Protein AF-A0A7K2Q3A0-F1 (afdb_monomer_lite)

Foldseek 3Di:
DQKDKDKDKDPKDKDFFPPKAFAKKWKKKEKQWWAWPPRDTDFQQLKWKDKDKAFDPPFPWGKDAWHTHGQGRVITTGIMTHTDRIHGGMMIMMIMMMGMDDGPRDDGDIDMDMDIDMD

Structure (mmCIF, N/CA/C/O backbone):
data_AF-A0A7K2Q3A0-F1
#
_entry.id   AF-A0A7K2Q3A0-F1
#
loop_
_atom_site.group_PDB
_atom_site.id
_atom_site.type_symbol
_atom_site.label_atom_id
_atom_site.label_alt_id
_atom_site.label_comp_id
_atom_site.label_asym_id
_atom_site.label_entity_id
_atom_site.label_seq_id
_atom_site.pdbx_PDB_ins_code
_atom_site.Cartn_x
_atom_site.Cartn_y
_atom_site.Cartn_z
_atom_site.occupancy
_atom_site.B_iso_or_equiv
_atom_site.auth_seq_id
_atom_site.auth_comp_id
_atom_site.auth_asym_id
_atom_site.auth_atom_id
_atom_site.pdbx_PDB_model_num
ATOM 1 N N . ASP A 1 1 ? -0.086 -2.866 30.024 1.00 43.12 1 ASP A N 1
ATOM 2 C CA . ASP A 1 1 ? -0.134 -2.066 28.791 1.00 43.12 1 ASP A CA 1
ATOM 3 C C . ASP A 1 1 ? -1.285 -2.598 27.942 1.00 43.12 1 ASP A C 1
ATOM 5 O O . ASP A 1 1 ? -1.386 -3.812 27.829 1.00 43.12 1 ASP A O 1
ATOM 9 N N . LEU A 1 2 ? -2.227 -1.757 27.500 1.00 55.62 2 LEU A N 1
ATOM 10 C CA . LEU A 1 2 ? -3.511 -2.190 26.895 1.00 55.62 2 LEU A CA 1
ATOM 11 C C . LEU A 1 2 ? -3.566 -2.005 25.365 1.00 55.62 2 LEU A C 1
ATOM 13 O O . LEU A 1 2 ? -4.623 -2.184 24.764 1.00 55.62 2 LEU A O 1
ATOM 17 N N . GLY A 1 3 ? -2.449 -1.620 24.741 1.00 58.56 3 GLY A N 1
ATOM 18 C CA . GLY A 1 3 ? -2.303 -1.558 23.285 1.00 58.56 3 GLY A CA 1
ATOM 19 C C . GLY A 1 3 ? -1.857 -2.900 22.697 1.00 58.56 3 GLY A C 1
ATOM 20 O O . GLY A 1 3 ? -1.100 -3.637 23.326 1.00 58.56 3 GLY A O 1
ATOM 21 N N . GLY A 1 4 ? -2.321 -3.217 21.486 1.00 77.94 4 GLY A N 1
ATOM 22 C CA . GLY A 1 4 ? -1.977 -4.449 20.764 1.00 77.94 4 GLY A CA 1
ATOM 23 C C . GLY A 1 4 ? -1.572 -4.178 19.315 1.00 77.94 4 GLY A C 1
ATOM 24 O O . GLY A 1 4 ? -1.973 -3.168 18.738 1.00 77.94 4 GLY A O 1
ATOM 25 N N . ALA A 1 5 ? -0.787 -5.080 18.722 1.00 81.44 5 ALA A N 1
ATOM 26 C CA . ALA A 1 5 ? -0.392 -5.031 17.314 1.00 81.44 5 ALA A CA 1
ATOM 27 C C . ALA A 1 5 ? -0.894 -6.276 16.571 1.00 81.44 5 ALA A C 1
ATOM 29 O O . ALA A 1 5 ? -0.744 -7.395 17.061 1.00 81.44 5 ALA A O 1
ATOM 30 N N . ALA A 1 6 ? -1.463 -6.080 15.382 1.00 83.56 6 ALA A N 1
ATOM 31 C CA . ALA A 1 6 ? -1.921 -7.160 14.510 1.00 83.56 6 ALA A CA 1
ATOM 32 C C . ALA A 1 6 ? -1.109 -7.161 13.198 1.00 83.56 6 ALA A C 1
ATOM 34 O O . ALA A 1 6 ? -1.321 -6.271 12.365 1.00 83.56 6 ALA A O 1
ATOM 35 N N . PRO A 1 7 ? -0.168 -8.109 13.005 1.00 79.81 7 PRO A N 1
ATOM 36 C CA . PRO A 1 7 ? 0.593 -8.218 11.765 1.00 79.81 7 PRO A CA 1
ATOM 37 C C . PRO A 1 7 ? -0.242 -8.848 10.640 1.00 79.81 7 PRO A C 1
ATOM 39 O O . PRO A 1 7 ? -1.110 -9.689 10.875 1.00 79.81 7 PRO A O 1
ATOM 42 N N . GLY A 1 8 ? 0.060 -8.481 9.397 1.00 85.88 8 GLY A N 1
ATOM 43 C CA . GLY A 1 8 ? -0.570 -9.024 8.197 1.00 85.88 8 GLY A CA 1
ATOM 44 C C . GLY A 1 8 ? 0.213 -8.702 6.923 1.00 85.88 8 GLY A C 1
ATOM 45 O O . GLY A 1 8 ? 1.354 -8.243 6.970 1.00 85.88 8 GLY A O 1
ATOM 46 N N . ARG A 1 9 ? -0.417 -8.920 5.764 1.00 85.31 9 ARG A N 1
ATOM 47 C CA . ARG A 1 9 ? 0.103 -8.504 4.452 1.00 85.31 9 ARG A CA 1
ATOM 48 C C . ARG A 1 9 ? -1.007 -7.906 3.597 1.00 85.31 9 ARG A C 1
ATOM 50 O O . ARG A 1 9 ? -2.154 -8.339 3.713 1.00 85.31 9 ARG A O 1
ATOM 57 N N . ILE A 1 10 ? -0.667 -6.976 2.709 1.00 85.00 10 ILE A N 1
ATOM 58 C CA . ILE A 1 10 ? -1.550 -6.686 1.571 1.00 85.00 10 ILE A CA 1
ATOM 59 C C . ILE A 1 10 ? -1.513 -7.859 0.583 1.00 85.00 10 ILE A C 1
ATOM 61 O O . ILE A 1 10 ? -0.555 -8.635 0.558 1.00 85.00 10 ILE A O 1
ATOM 65 N N . GLY A 1 11 ? -2.564 -8.008 -0.225 1.00 81.44 11 GLY A N 1
ATOM 66 C CA . GLY A 1 11 ? -2.492 -8.884 -1.393 1.00 81.44 11 GLY A CA 1
ATOM 67 C C . GLY A 1 11 ? -1.417 -8.388 -2.363 1.00 81.44 11 GLY A C 1
ATOM 68 O O . GLY A 1 11 ? -1.214 -7.181 -2.485 1.00 81.44 11 GLY A O 1
ATOM 69 N N . THR A 1 12 ? -0.745 -9.314 -3.043 1.00 86.75 12 THR A N 1
ATOM 70 C CA . THR A 1 12 ? 0.276 -8.986 -4.042 1.00 86.75 12 THR A CA 1
ATOM 71 C C . THR A 1 12 ? -0.328 -8.161 -5.173 1.00 86.75 12 THR A C 1
ATOM 73 O O . THR A 1 12 ? -1.333 -8.551 -5.772 1.00 86.75 12 THR A O 1
ATOM 76 N N . VAL A 1 13 ? 0.299 -7.028 -5.485 1.00 88.31 13 VAL A N 1
ATOM 77 C CA . VAL A 1 13 ? -0.088 -6.151 -6.592 1.00 88.31 13 VAL A CA 1
ATOM 78 C C . VAL A 1 13 ? 0.869 -6.372 -7.757 1.00 88.31 13 VAL A C 1
ATOM 80 O O . VAL A 1 13 ? 2.088 -6.359 -7.592 1.00 88.31 13 VAL A O 1
ATOM 83 N N . THR A 1 14 ? 0.321 -6.555 -8.957 1.00 91.25 14 THR A N 1
ATOM 84 C CA . THR A 1 14 ? 1.106 -6.642 -10.193 1.00 91.25 14 THR A CA 1
ATOM 85 C C . THR A 1 14 ? 0.864 -5.410 -11.049 1.00 91.25 14 THR A C 1
ATOM 87 O O . THR A 1 14 ? -0.264 -5.161 -11.471 1.00 91.25 14 THR A O 1
ATOM 90 N N . VAL A 1 15 ? 1.930 -4.672 -11.356 1.00 91.06 15 VAL A N 1
ATOM 91 C CA . VAL A 1 15 ? 1.896 -3.586 -12.344 1.00 91.06 15 VAL A CA 1
ATOM 92 C C . VAL A 1 15 ? 2.523 -4.091 -13.637 1.00 91.06 15 VAL A C 1
ATOM 94 O O . VAL A 1 15 ? 3.647 -4.590 -13.639 1.00 91.06 15 VAL A O 1
ATOM 97 N N . ARG A 1 16 ? 1.794 -3.961 -14.746 1.00 93.94 16 ARG A N 1
ATOM 98 C CA . ARG A 1 16 ? 2.295 -4.214 -16.103 1.00 93.94 16 ARG A CA 1
ATOM 99 C C . ARG A 1 16 ? 2.329 -2.885 -16.840 1.00 93.94 16 ARG A C 1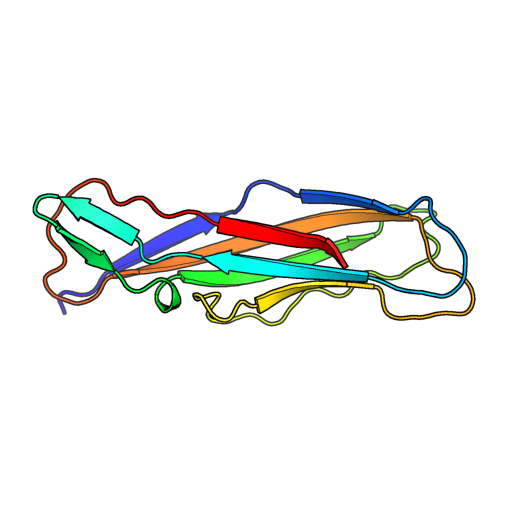
ATOM 101 O O . ARG A 1 16 ? 1.281 -2.379 -17.230 1.00 93.94 16 ARG A O 1
ATOM 108 N N . ASP A 1 17 ? 3.519 -2.320 -16.997 1.00 93.88 17 ASP A N 1
ATOM 109 C CA . ASP A 1 17 ? 3.706 -1.059 -17.706 1.00 93.88 17 ASP A CA 1
ATOM 110 C C . ASP A 1 17 ? 4.136 -1.322 -19.152 1.00 93.88 17 ASP A C 1
ATOM 112 O O . ASP A 1 17 ? 5.297 -1.630 -19.429 1.00 93.88 17 ASP A O 1
ATOM 116 N N . ALA A 1 18 ? 3.166 -1.218 -20.061 1.00 90.62 18 ALA A N 1
ATOM 117 C CA . ALA A 1 18 ? 3.345 -1.374 -21.503 1.00 90.62 18 ALA A CA 1
ATOM 118 C C . ALA A 1 18 ? 3.349 -0.029 -22.253 1.00 90.62 18 ALA A C 1
ATOM 120 O O . ALA A 1 18 ? 3.299 -0.017 -23.481 1.00 90.62 18 ALA A O 1
ATOM 121 N N . ARG A 1 19 ? 3.371 1.105 -21.535 1.00 88.88 19 ARG A N 1
ATOM 122 C CA . ARG A 1 19 ? 3.269 2.442 -22.146 1.00 88.88 19 ARG A CA 1
ATOM 123 C C . ARG A 1 19 ? 4.519 2.808 -22.948 1.00 88.88 19 ARG A C 1
ATOM 125 O O . ARG A 1 19 ? 4.419 3.552 -23.920 1.00 88.88 19 ARG A O 1
ATOM 132 N N . GLY A 1 20 ? 5.679 2.277 -22.553 1.00 80.19 20 GLY A N 1
ATOM 133 C CA . GLY A 1 20 ? 6.965 2.682 -23.111 1.00 80.19 20 GLY A CA 1
ATOM 134 C C . GLY A 1 20 ? 7.289 4.152 -22.813 1.00 80.19 20 GLY A C 1
ATOM 135 O O . GLY A 1 20 ? 6.625 4.818 -22.018 1.00 80.19 20 GLY A O 1
ATOM 136 N N . GLY A 1 21 ? 8.314 4.678 -23.484 1.00 89.06 21 GLY A N 1
ATOM 137 C CA . GLY A 1 21 ? 8.720 6.077 -23.349 1.00 89.06 21 GLY A CA 1
ATOM 138 C C . GLY A 1 21 ? 9.577 6.335 -22.112 1.00 89.06 21 GLY A C 1
ATOM 139 O O . GLY A 1 21 ? 10.333 5.464 -21.687 1.00 89.06 21 GLY A O 1
ATOM 140 N N . THR A 1 22 ? 9.501 7.555 -21.579 1.00 93.44 22 THR A N 1
ATOM 141 C CA . THR A 1 22 ? 10.448 8.045 -20.564 1.00 93.44 22 THR A CA 1
ATOM 142 C C . THR A 1 22 ? 9.843 8.320 -19.193 1.00 93.44 22 THR A C 1
ATOM 144 O O . THR A 1 22 ? 10.583 8.575 -18.244 1.00 93.44 22 THR A O 1
ATOM 147 N N . ARG A 1 23 ? 8.511 8.280 -19.078 1.00 95.94 23 ARG A N 1
ATOM 148 C CA . ARG A 1 23 ? 7.798 8.624 -17.845 1.00 95.94 23 ARG A CA 1
ATOM 149 C C . ARG A 1 23 ? 7.610 7.403 -16.960 1.00 95.94 23 ARG A C 1
ATOM 151 O O . ARG A 1 23 ? 7.060 6.400 -17.406 1.00 95.94 23 ARG A O 1
ATOM 158 N N . GLY A 1 24 ? 8.038 7.534 -15.715 1.00 96.31 24 GLY A N 1
ATOM 159 C CA . GLY A 1 24 ? 7.860 6.576 -14.643 1.00 96.31 24 GLY A CA 1
ATOM 160 C C . GLY A 1 24 ? 6.415 6.455 -14.165 1.00 96.31 24 GLY A C 1
ATOM 161 O O . GLY A 1 24 ? 5.452 6.812 -14.850 1.00 96.31 24 GLY A O 1
ATOM 162 N N . TRP A 1 25 ? 6.262 5.916 -12.962 1.00 97.75 25 TRP A N 1
ATOM 163 C CA . TRP A 1 25 ? 4.985 5.870 -12.262 1.00 97.75 25 TRP A CA 1
ATOM 164 C C . TRP A 1 25 ? 5.183 5.837 -10.752 1.00 97.75 25 TRP A C 1
ATOM 166 O O . TRP A 1 25 ? 6.220 5.403 -10.241 1.00 97.75 25 TRP A O 1
ATOM 176 N N . SER A 1 26 ? 4.146 6.238 -10.026 1.00 98.00 26 SER A N 1
ATOM 177 C CA . SER A 1 26 ? 4.035 6.004 -8.589 1.00 98.00 26 SER A CA 1
ATOM 178 C C . SER A 1 26 ? 2.738 5.276 -8.261 1.00 98.00 26 SER A C 1
ATOM 180 O O . SER A 1 26 ? 1.687 5.578 -8.824 1.00 98.00 26 SER A O 1
ATOM 182 N N . LEU A 1 27 ? 2.822 4.293 -7.365 1.00 98.31 27 LEU A N 1
ATOM 183 C CA . LEU A 1 27 ? 1.678 3.612 -6.777 1.00 98.31 27 LEU A CA 1
ATOM 184 C C . LEU A 1 27 ? 1.555 4.067 -5.324 1.00 98.31 27 LEU A C 1
ATOM 186 O O . LEU A 1 27 ? 2.414 3.757 -4.496 1.00 98.31 27 LEU A O 1
ATOM 190 N N . ILE A 1 28 ? 0.497 4.810 -5.017 1.00 98.25 28 ILE A N 1
ATOM 191 C CA . ILE A 1 28 ? 0.235 5.383 -3.692 1.00 98.25 28 ILE A CA 1
ATOM 192 C C . ILE A 1 28 ? -0.966 4.669 -3.080 1.00 98.25 28 ILE A C 1
ATOM 194 O O . ILE A 1 28 ? -1.989 4.514 -3.745 1.00 98.25 28 ILE A O 1
ATOM 198 N N . GLY A 1 29 ? -0.863 4.260 -1.816 1.00 97.75 29 GLY A N 1
ATOM 199 C CA . GLY A 1 29 ? -2.008 3.754 -1.059 1.00 97.75 29 GLY A CA 1
ATOM 200 C C . GLY A 1 29 ? -2.504 4.752 -0.026 1.00 97.75 29 GLY A C 1
ATOM 201 O O . GLY A 1 29 ? -1.705 5.452 0.589 1.00 97.75 29 GLY A O 1
ATOM 202 N N . ARG A 1 30 ? -3.822 4.793 0.170 1.00 98.25 30 ARG A N 1
ATOM 203 C CA . ARG A 1 30 ? -4.517 5.566 1.211 1.00 98.25 30 ARG A CA 1
ATOM 204 C C . ARG A 1 30 ? -5.482 4.668 1.950 1.00 98.25 30 ARG A C 1
ATOM 206 O O . ARG A 1 30 ? -6.210 3.913 1.309 1.00 98.25 30 ARG A O 1
ATOM 213 N N . VAL A 1 31 ? -5.518 4.774 3.272 1.00 97.75 31 VAL A N 1
ATOM 214 C CA . VAL A 1 31 ? -6.432 3.988 4.101 1.00 97.75 31 VAL A CA 1
ATOM 215 C C . VAL A 1 31 ? -7.379 4.899 4.872 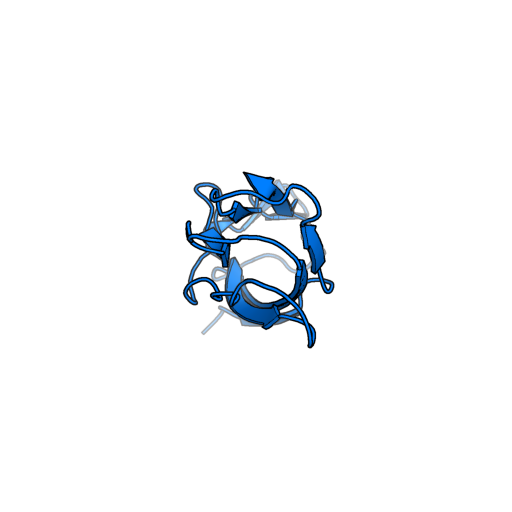1.00 97.75 31 VAL A C 1
ATOM 217 O O . VAL A 1 31 ? -6.965 5.892 5.475 1.00 97.75 31 VAL A O 1
ATO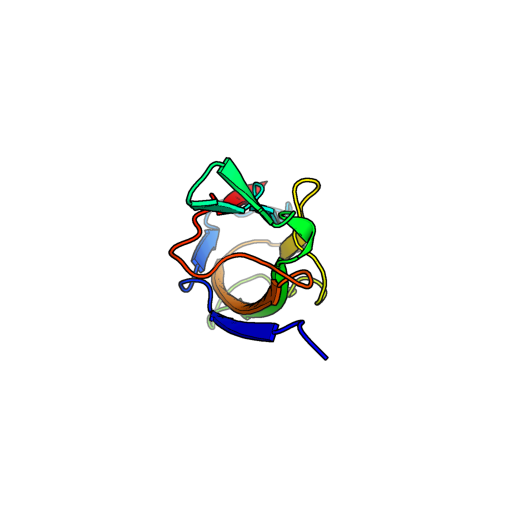M 220 N N . THR A 1 32 ? -8.668 4.568 4.848 1.00 97.94 32 THR A N 1
ATOM 221 C CA . THR A 1 32 ? -9.666 5.239 5.689 1.00 97.94 32 THR A CA 1
ATOM 222 C C . THR A 1 32 ? -9.447 4.898 7.167 1.00 97.94 32 THR A C 1
ATOM 224 O O . THR A 1 32 ? -8.678 4.001 7.510 1.00 97.94 32 THR A O 1
ATOM 227 N N . ALA A 1 33 ? -10.166 5.567 8.071 1.00 97.62 33 ALA A N 1
ATOM 228 C CA . ALA A 1 33 ? -10.306 5.046 9.429 1.00 97.62 33 ALA A CA 1
ATOM 229 C C . ALA A 1 33 ? -10.911 3.631 9.398 1.00 97.62 33 ALA A C 1
ATOM 231 O O . ALA A 1 33 ? -11.721 3.315 8.518 1.00 97.62 33 ALA A O 1
ATOM 232 N N . PHE A 1 34 ? -10.522 2.799 10.362 1.00 97.62 34 PHE A N 1
ATOM 233 C CA . PHE A 1 34 ? -11.167 1.515 10.581 1.00 97.62 34 PHE A CA 1
ATOM 234 C C . PHE A 1 34 ? -12.402 1.721 11.447 1.00 97.62 34 PHE A C 1
ATOM 236 O O . PHE A 1 34 ? -12.294 2.286 12.533 1.00 97.62 34 PHE A O 1
ATOM 243 N N . THR A 1 35 ? -13.553 1.234 11.001 1.00 97.88 35 THR A N 1
ATOM 244 C CA . THR A 1 35 ? -14.816 1.308 11.739 1.00 97.88 35 THR A CA 1
ATOM 245 C C . THR A 1 35 ? -15.167 -0.052 12.325 1.00 97.88 35 THR A C 1
ATOM 247 O O . THR A 1 35 ? -15.000 -1.082 11.668 1.00 97.88 35 THR A O 1
ATOM 250 N N . GLY A 1 36 ? -15.616 -0.055 13.578 1.00 96.50 36 GLY A N 1
ATOM 251 C CA . GLY A 1 36 ? -15.944 -1.256 14.338 1.00 96.50 36 GLY A CA 1
ATOM 252 C C . GLY A 1 36 ? -17.263 -1.141 15.110 1.00 96.50 36 GLY A C 1
ATOM 253 O O . GLY A 1 36 ? -18.080 -0.257 14.831 1.00 96.50 36 GLY A O 1
ATOM 254 N N . PRO A 1 37 ? -17.507 -2.048 16.072 1.00 95.50 37 PRO A N 1
ATOM 255 C CA . PRO A 1 37 ? -18.765 -2.115 16.809 1.00 95.50 37 PRO A CA 1
ATOM 256 C C . PRO A 1 37 ? -19.083 -0.825 17.569 1.00 95.50 37 PRO A C 1
ATOM 258 O O . PRO A 1 37 ? -18.183 -0.133 18.044 1.00 95.50 37 PRO A O 1
ATOM 261 N N . GLY A 1 38 ? -20.373 -0.506 17.702 1.00 93.31 38 GLY A N 1
ATOM 262 C CA . GLY A 1 38 ? -20.830 0.642 18.497 1.00 93.31 38 GLY A CA 1
ATOM 263 C C . GLY A 1 38 ? -20.325 2.005 18.007 1.00 93.31 38 GLY A C 1
ATOM 264 O O . GLY A 1 38 ? -20.315 2.954 18.781 1.00 93.31 38 GLY A O 1
ATOM 265 N N . GLY A 1 39 ? -19.872 2.104 16.750 1.00 93.44 39 GLY A N 1
ATOM 266 C CA . GLY A 1 39 ? -19.292 3.330 16.195 1.00 93.44 39 GLY A CA 1
ATOM 267 C C . GLY A 1 39 ? -17.831 3.569 16.585 1.00 93.44 39 GLY A C 1
ATOM 268 O O . GLY A 1 39 ? -17.303 4.643 16.303 1.00 93.44 39 GLY A O 1
ATOM 269 N N . ALA A 1 40 ? -17.160 2.592 17.206 1.00 95.69 40 ALA A N 1
ATOM 270 C CA . ALA A 1 40 ? -15.742 2.696 17.526 1.00 95.69 40 ALA A CA 1
ATOM 271 C C . ALA A 1 40 ? -14.900 2.873 16.252 1.00 95.69 40 ALA A C 1
ATOM 273 O O . ALA A 1 40 ? -15.152 2.228 15.229 1.00 95.69 40 ALA A O 1
ATOM 274 N N . ALA A 1 41 ? -13.868 3.712 16.334 1.00 96.06 41 ALA A N 1
ATOM 275 C CA . ALA A 1 41 ? -12.990 4.013 15.212 1.00 96.06 41 ALA A CA 1
ATOM 276 C C . ALA A 1 41 ? -11.513 3.929 15.606 1.00 96.06 41 ALA A C 1
ATOM 278 O O . ALA A 1 41 ? -11.122 4.368 16.687 1.00 96.06 41 ALA A O 1
ATOM 279 N N . ILE A 1 42 ? -10.692 3.405 14.696 1.00 97.25 42 ILE A N 1
ATOM 280 C CA . ILE A 1 42 ? -9.230 3.447 14.781 1.00 97.25 42 ILE A CA 1
ATOM 281 C C . ILE A 1 42 ? -8.734 4.340 13.636 1.00 97.25 42 ILE A C 1
ATOM 283 O O . ILE A 1 42 ? -9.127 4.108 12.486 1.00 97.25 42 ILE A O 1
ATOM 287 N N . PRO A 1 43 ? -7.892 5.357 13.897 1.00 96.81 43 PRO A N 1
ATOM 288 C CA . PRO A 1 43 ? -7.358 6.211 12.841 1.00 96.81 43 PRO A CA 1
ATOM 289 C C . PRO A 1 43 ? -6.658 5.393 11.751 1.00 96.81 43 PRO A C 1
ATOM 291 O O . PRO A 1 43 ? -5.906 4.473 12.051 1.00 96.81 43 PRO A O 1
ATOM 294 N N . GLY A 1 44 ? -6.833 5.749 10.475 1.00 96.31 44 GLY A N 1
ATOM 295 C CA . GLY A 1 44 ? -6.141 5.055 9.377 1.00 96.31 44 GLY A CA 1
ATOM 296 C C . GLY A 1 44 ? -4.611 5.115 9.505 1.00 96.31 44 GLY A C 1
ATOM 297 O O . GLY A 1 44 ? -3.907 4.193 9.102 1.00 96.31 44 GLY A O 1
ATOM 298 N N . ALA A 1 45 ? -4.090 6.172 10.140 1.00 96.25 45 ALA A N 1
ATOM 299 C CA . ALA A 1 45 ? -2.667 6.336 10.446 1.00 96.25 45 ALA A CA 1
ATOM 300 C C . ALA A 1 45 ? -2.116 5.285 11.434 1.00 96.25 45 ALA A C 1
ATOM 302 O O . ALA A 1 45 ? -0.903 5.146 11.555 1.00 96.25 45 ALA A O 1
ATOM 303 N N . SER A 1 46 ? -2.985 4.518 12.101 1.00 96.69 46 SER A N 1
ATOM 304 C CA . SER A 1 46 ? -2.600 3.361 12.914 1.00 96.69 46 SER A CA 1
ATOM 305 C C . SER A 1 46 ? -2.147 2.155 12.087 1.00 96.69 46 SER A C 1
ATOM 307 O O . SER A 1 46 ? -1.573 1.225 12.655 1.00 96.69 46 SER A O 1
ATOM 309 N N . LEU A 1 47 ? -2.409 2.139 10.773 1.00 97.25 47 LEU A N 1
ATOM 310 C CA . LEU A 1 47 ? -1.867 1.139 9.859 1.00 97.25 47 LEU A CA 1
ATOM 311 C C . LEU A 1 47 ? -0.520 1.620 9.315 1.00 97.25 47 LEU A C 1
ATOM 313 O O . LEU A 1 47 ? -0.449 2.620 8.592 1.00 97.25 47 LEU A O 1
ATOM 317 N N . SER A 1 48 ? 0.534 0.873 9.623 1.00 97.12 48 SER A N 1
ATOM 318 C CA . SER A 1 48 ? 1.841 1.022 8.993 1.00 97.12 48 SER A CA 1
ATOM 319 C C . SER A 1 48 ? 2.129 -0.139 8.056 1.00 97.12 48 SER A C 1
ATOM 321 O O . SER A 1 48 ? 1.563 -1.229 8.187 1.00 97.12 48 SER A O 1
ATOM 323 N N . TRP A 1 49 ? 3.009 0.099 7.091 1.00 97.69 49 TRP A N 1
ATOM 324 C CA . TRP A 1 49 ? 3.462 -0.932 6.174 1.00 97.69 49 TRP A CA 1
ATOM 325 C C . TRP A 1 49 ? 4.968 -0.876 5.924 1.00 97.69 49 TRP A C 1
ATOM 327 O O . TRP A 1 49 ? 5.613 0.144 6.168 1.00 97.69 49 TRP A O 1
ATOM 337 N N . THR A 1 50 ? 5.515 -1.976 5.421 1.00 98.25 50 THR A N 1
ATOM 338 C CA . THR A 1 50 ? 6.888 -2.086 4.918 1.00 98.25 50 THR A CA 1
ATOM 339 C C . THR A 1 50 ? 6.816 -2.660 3.506 1.00 98.25 50 THR A C 1
ATOM 341 O O . THR A 1 50 ? 6.636 -3.874 3.363 1.00 98.25 50 THR A O 1
ATOM 344 N N . PRO A 1 51 ? 6.890 -1.807 2.469 1.00 98.19 51 PRO A N 1
ATOM 345 C CA . PRO A 1 51 ? 6.765 -2.248 1.088 1.00 98.19 51 PRO A CA 1
ATOM 346 C C . PRO A 1 51 ? 7.982 -3.011 0.571 1.00 98.19 51 PRO A C 1
ATOM 348 O O . PRO A 1 51 ? 9.121 -2.750 0.959 1.00 98.19 51 PRO A O 1
ATOM 351 N N . THR A 1 52 ? 7.742 -3.886 -0.396 1.00 98.00 52 THR A N 1
ATOM 352 C CA . THR A 1 52 ? 8.760 -4.46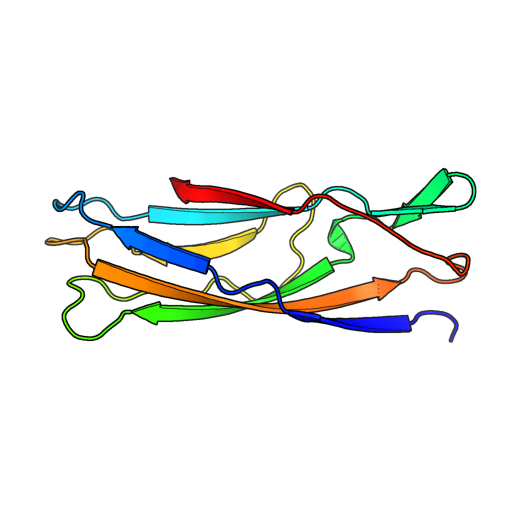3 -1.271 1.00 98.00 52 THR A CA 1
ATOM 353 C C . THR A 1 52 ? 8.327 -4.278 -2.719 1.00 98.00 52 THR A C 1
ATOM 355 O O . THR A 1 52 ? 7.139 -4.245 -3.041 1.00 98.00 52 THR A O 1
ATOM 358 N N . CYS A 1 53 ? 9.300 -4.142 -3.615 1.00 98.06 53 CYS A N 1
ATOM 359 C CA . CYS A 1 53 ? 9.022 -4.156 -5.040 1.00 98.06 53 CYS A CA 1
ATOM 360 C C . CYS A 1 53 ? 10.128 -4.874 -5.797 1.00 98.06 53 CYS A C 1
ATOM 362 O O . CYS A 1 53 ? 11.313 -4.697 -5.516 1.00 98.06 53 CYS A O 1
ATOM 364 N N . THR A 1 54 ? 9.743 -5.684 -6.774 1.00 97.62 54 THR A N 1
ATOM 365 C CA . THR A 1 54 ? 10.666 -6.425 -7.627 1.00 97.62 54 THR A CA 1
ATOM 366 C C . THR A 1 54 ? 10.232 -6.294 -9.078 1.00 97.62 54 THR A C 1
ATOM 368 O O . THR A 1 54 ? 9.065 -6.484 -9.407 1.00 97.62 54 THR A O 1
ATOM 371 N N . ALA A 1 55 ? 11.179 -5.965 -9.954 1.00 97.19 55 ALA A N 1
ATOM 372 C CA . ALA A 1 55 ? 10.967 -6.016 -11.393 1.00 97.19 55 ALA A CA 1
ATOM 373 C C . ALA A 1 55 ? 11.217 -7.443 -11.898 1.00 97.19 55 ALA A C 1
ATOM 375 O O . ALA A 1 55 ? 12.210 -8.070 -11.526 1.00 97.19 55 ALA A O 1
ATOM 376 N N . ALA A 1 56 ? 10.332 -7.954 -12.750 1.00 96.94 56 ALA A N 1
ATOM 377 C CA . ALA A 1 56 ? 10.531 -9.232 -13.416 1.00 96.94 56 ALA A CA 1
ATOM 378 C C . ALA A 1 56 ? 11.734 -9.156 -14.380 1.00 96.94 56 ALA A C 1
ATOM 380 O O . ALA A 1 56 ? 11.978 -8.085 -14.956 1.00 96.94 56 ALA A O 1
ATOM 381 N N . PRO A 1 57 ? 12.459 -10.269 -14.609 1.00 95.38 57 PRO A N 1
ATOM 382 C CA . PRO A 1 57 ? 13.522 -10.328 -15.610 1.00 95.38 57 PRO A CA 1
ATOM 383 C C . PRO A 1 57 ? 13.064 -9.789 -16.972 1.00 95.38 57 PRO A C 1
ATOM 385 O O . PRO A 1 57 ? 11.948 -10.059 -17.409 1.00 95.38 57 PRO A O 1
ATOM 388 N N . GLY A 1 58 ? 13.924 -9.012 -17.633 1.00 92.81 58 GLY A N 1
ATOM 389 C CA . GLY A 1 58 ? 13.613 -8.373 -18.917 1.00 92.81 58 GLY A CA 1
ATOM 390 C C . GLY A 1 58 ? 12.823 -7.061 -18.824 1.00 92.81 58 GLY A C 1
ATOM 391 O O . GLY A 1 58 ? 12.588 -6.432 -19.851 1.00 92.81 58 GLY A O 1
ATOM 392 N N . SER A 1 59 ? 12.441 -6.608 -17.625 1.00 94.75 59 SER A N 1
ATOM 393 C CA . SER A 1 59 ? 11.884 -5.260 -17.442 1.00 94.75 59 SER A CA 1
ATOM 394 C C . SER A 1 59 ? 12.932 -4.186 -17.748 1.00 94.75 59 SER A C 1
ATOM 396 O O . SER A 1 59 ? 14.083 -4.300 -17.326 1.00 94.75 59 SER A O 1
ATOM 398 N N . ALA A 1 60 ? 12.521 -3.125 -18.445 1.00 93.88 60 ALA A N 1
ATOM 399 C CA . ALA A 1 60 ? 13.396 -2.001 -18.781 1.00 93.88 60 ALA A CA 1
ATOM 400 C C . ALA A 1 60 ? 13.708 -1.124 -17.558 1.00 93.88 60 ALA A C 1
ATOM 402 O O . ALA A 1 60 ? 14.759 -0.487 -17.495 1.00 93.88 60 ALA A O 1
ATOM 403 N N . SER A 1 61 ? 12.810 -1.103 -16.569 1.00 95.62 61 SER A N 1
ATOM 404 C CA . SER A 1 61 ? 12.947 -0.271 -15.373 1.00 95.62 61 SER A CA 1
ATOM 405 C C . SER A 1 61 ? 13.304 -1.058 -14.117 1.00 95.62 61 SER A C 1
ATOM 407 O O . SER A 1 61 ? 12.918 -2.213 -13.935 1.00 95.62 61 SER A O 1
ATOM 409 N N . ARG A 1 62 ? 13.983 -0.378 -13.188 1.00 93.88 62 ARG A N 1
ATOM 410 C CA . ARG A 1 62 ? 14.120 -0.830 -11.799 1.00 93.88 62 ARG A CA 1
ATOM 411 C C . ARG A 1 62 ? 12.906 -0.377 -11.001 1.00 93.88 62 ARG A C 1
ATOM 413 O O . ARG A 1 62 ? 12.477 0.761 -11.160 1.00 93.88 62 ARG A O 1
ATOM 420 N N . CYS A 1 63 ? 12.410 -1.234 -10.116 1.00 96.50 63 CYS A N 1
ATOM 421 C CA . CYS A 1 63 ? 11.372 -0.840 -9.173 1.00 96.50 63 CYS A CA 1
ATOM 422 C C . CYS A 1 63 ? 11.972 -0.367 -7.850 1.00 96.50 63 CYS A C 1
ATOM 424 O O . CYS A 1 63 ? 12.860 -1.024 -7.304 1.00 96.50 63 CYS A O 1
ATOM 426 N N . ALA A 1 64 ? 11.453 0.735 -7.322 1.00 97.94 64 ALA A N 1
ATOM 427 C CA . ALA A 1 64 ? 11.752 1.231 -5.991 1.00 97.94 64 ALA A CA 1
ATOM 428 C C . ALA A 1 64 ? 10.574 0.936 -5.055 1.00 97.94 64 ALA A C 1
ATOM 430 O O . ALA A 1 64 ? 9.430 1.280 -5.347 1.00 97.94 64 ALA A O 1
ATOM 431 N N . ALA A 1 65 ? 10.853 0.304 -3.917 1.00 98.25 65 ALA A N 1
ATOM 432 C CA . ALA A 1 65 ? 9.875 0.180 -2.844 1.00 98.25 65 ALA A CA 1
ATOM 433 C C . ALA A 1 65 ? 9.683 1.534 -2.143 1.00 98.25 65 ALA A C 1
ATOM 435 O O . ALA A 1 65 ? 10.625 2.321 -2.009 1.00 98.25 65 ALA A O 1
ATOM 436 N N . GLY A 1 66 ? 8.464 1.793 -1.675 1.00 98.19 66 GLY A N 1
ATOM 437 C CA . GLY A 1 66 ? 8.183 2.918 -0.793 1.00 98.19 66 GLY A CA 1
ATOM 438 C C . GLY A 1 66 ? 8.864 2.788 0.571 1.00 98.19 66 GLY A C 1
ATOM 439 O O . GLY A 1 66 ? 9.391 1.737 0.940 1.00 98.19 66 GLY A O 1
ATOM 440 N N . ARG A 1 67 ? 8.850 3.873 1.350 1.00 97.81 67 ARG A N 1
ATOM 441 C CA . ARG A 1 67 ? 9.398 3.864 2.714 1.00 97.81 67 ARG A CA 1
ATOM 442 C C . ARG A 1 67 ? 8.448 3.148 3.671 1.00 97.81 67 ARG A C 1
ATOM 444 O O . ARG A 1 67 ? 7.233 3.312 3.579 1.00 97.81 67 ARG A O 1
ATOM 451 N N . ALA A 1 68 ? 9.020 2.416 4.625 1.00 98.00 68 ALA A N 1
ATOM 452 C CA . ALA A 1 68 ? 8.260 1.902 5.754 1.00 98.00 68 ALA A CA 1
ATOM 453 C C . ALA A 1 68 ? 7.696 3.059 6.593 1.00 98.00 68 ALA A C 1
ATOM 455 O O . ALA A 1 68 ? 8.388 4.053 6.826 1.00 98.00 68 ALA A O 1
ATOM 456 N N . GLY A 1 69 ? 6.450 2.932 7.045 1.00 97.69 69 GLY A N 1
ATOM 457 C CA . GLY A 1 69 ? 5.780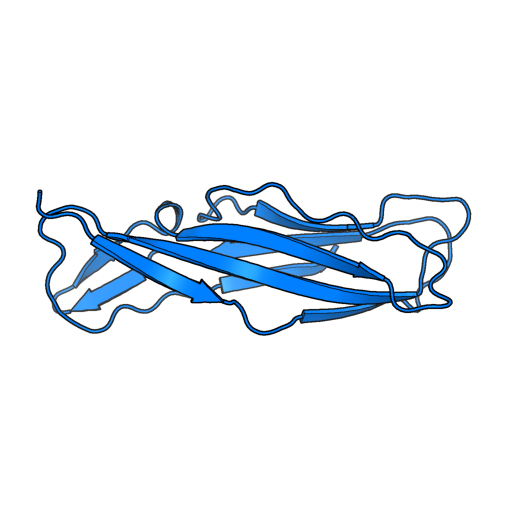 3.987 7.801 1.00 97.69 69 GLY A CA 1
ATOM 458 C C . GLY A 1 69 ? 4.261 3.888 7.777 1.00 97.69 69 GLY A C 1
ATOM 459 O O . GLY A 1 69 ? 3.697 2.928 7.253 1.00 97.69 69 GLY A O 1
ATOM 460 N N . ALA A 1 70 ? 3.609 4.883 8.378 1.00 97.25 70 ALA A N 1
ATOM 461 C CA . ALA A 1 70 ? 2.156 5.004 8.373 1.00 97.25 70 ALA A CA 1
ATOM 462 C C . ALA A 1 70 ? 1.629 5.251 6.952 1.00 97.25 70 ALA A C 1
ATOM 464 O O . ALA A 1 70 ? 2.224 6.014 6.192 1.00 97.25 70 ALA A O 1
ATOM 465 N N . VAL A 1 71 ? 0.498 4.627 6.616 1.00 96.25 71 VAL A N 1
ATOM 466 C CA . VAL A 1 71 ? -0.201 4.861 5.341 1.00 96.25 71 VAL A CA 1
ATOM 467 C C . VAL A 1 71 ? -1.143 6.048 5.489 1.00 96.25 71 VAL A C 1
ATOM 469 O O . VAL A 1 71 ? -0.990 7.067 4.820 1.00 96.25 71 VAL A O 1
ATOM 472 N N . GLY A 1 72 ? -2.094 5.926 6.420 1.00 94.25 72 GLY A N 1
ATOM 473 C CA . GLY A 1 72 ? -3.058 6.971 6.739 1.00 94.25 72 GLY A CA 1
ATOM 474 C C . GLY A 1 72 ? -3.920 7.457 5.562 1.00 94.25 72 GLY A C 1
ATOM 475 O O . GLY A 1 72 ? -3.869 6.909 4.456 1.00 94.25 72 GLY A O 1
ATOM 476 N N . PRO A 1 73 ? -4.738 8.494 5.808 1.00 95.06 73 PRO A N 1
ATOM 477 C CA . PRO A 1 73 ? -5.562 9.121 4.776 1.00 95.06 73 PRO A CA 1
ATOM 478 C C . PRO A 1 73 ? -4.747 9.986 3.801 1.00 95.06 73 PRO A C 1
ATOM 480 O O . PRO A 1 73 ? -5.112 10.082 2.632 1.00 95.06 73 PRO A O 1
ATOM 483 N N . GLU A 1 74 ? -3.625 10.562 4.245 1.00 95.06 74 GLU A N 1
ATOM 484 C CA . GLU A 1 74 ? -2.723 11.358 3.390 1.00 95.06 74 GLU A CA 1
ATOM 485 C C . GLU A 1 74 ? -2.078 10.502 2.291 1.00 95.06 74 GLU A C 1
ATOM 487 O O . GLU A 1 74 ? -1.920 10.924 1.138 1.00 95.06 74 GLU A O 1
ATOM 492 N N . GLY A 1 75 ? -1.820 9.241 2.633 1.00 96.06 75 GLY A N 1
ATOM 493 C CA . GLY A 1 75 ? -1.280 8.222 1.761 1.00 96.06 75 GLY A CA 1
ATOM 494 C C . GLY A 1 75 ? 0.229 8.093 1.847 1.00 96.06 75 GLY A C 1
ATOM 495 O O . GLY A 1 75 ? 0.951 9.010 2.232 1.00 96.06 75 GLY A O 1
ATOM 496 N N . ALA A 1 76 ? 0.704 6.925 1.435 1.00 98.06 76 ALA A N 1
ATOM 497 C CA . ALA A 1 76 ? 2.118 6.613 1.345 1.00 98.06 76 ALA A CA 1
ATOM 498 C C . ALA A 1 76 ? 2.423 5.964 -0.005 1.00 98.06 76 ALA A C 1
ATOM 500 O O . ALA A 1 76 ? 1.589 5.262 -0.585 1.00 98.06 76 ALA A O 1
ATOM 501 N N . VAL A 1 77 ? 3.636 6.187 -0.510 1.00 98.25 77 VAL A N 1
ATOM 502 C CA . VAL A 1 77 ? 4.130 5.460 -1.682 1.00 98.25 77 VAL A CA 1
ATOM 503 C C . VAL A 1 77 ? 4.286 3.995 -1.293 1.00 98.25 77 VAL A C 1
ATOM 505 O O . VAL A 1 77 ? 4.945 3.684 -0.304 1.00 98.25 77 VAL A O 1
ATOM 508 N N . LEU A 1 78 ? 3.681 3.111 -2.079 1.00 98.25 78 LEU A N 1
ATOM 509 C CA . LEU A 1 78 ? 3.867 1.670 -1.983 1.00 98.25 78 LEU A CA 1
ATOM 510 C C . LEU A 1 78 ? 5.055 1.240 -2.854 1.00 98.25 78 LEU A C 1
ATOM 512 O O . LEU A 1 78 ? 5.960 0.553 -2.389 1.00 98.25 78 LEU A O 1
ATOM 516 N N . ALA A 1 79 ? 5.088 1.705 -4.102 1.00 98.56 79 ALA A N 1
ATOM 517 C CA . ALA A 1 79 ? 6.193 1.483 -5.025 1.00 98.56 79 ALA A CA 1
ATOM 518 C C . ALA A 1 79 ? 6.249 2.581 -6.090 1.00 98.56 79 ALA A C 1
ATOM 520 O O . ALA A 1 79 ? 5.262 3.283 -6.327 1.00 98.56 79 ALA A O 1
ATOM 521 N N . SER A 1 80 ? 7.390 2.710 -6.754 1.00 98.38 80 SER A N 1
ATOM 522 C CA . SER A 1 80 ? 7.550 3.601 -7.896 1.00 98.38 80 SER A CA 1
ATOM 523 C C . SER A 1 80 ? 8.588 3.097 -8.890 1.00 98.38 80 SER A C 1
ATOM 525 O O . SER A 1 80 ? 9.467 2.290 -8.579 1.00 98.38 80 SER A O 1
ATOM 527 N N . VAL A 1 81 ? 8.497 3.632 -10.099 1.00 98.12 81 VAL A N 1
ATOM 528 C CA . VAL A 1 81 ? 9.542 3.598 -11.117 1.00 98.12 81 VAL A CA 1
ATOM 529 C C . VAL A 1 81 ? 9.848 5.053 -11.475 1.00 98.12 81 VAL A C 1
ATOM 531 O O . VAL A 1 81 ? 8.911 5.785 -11.787 1.00 98.12 81 VAL A O 1
ATOM 534 N N . PRO A 1 82 ? 11.111 5.509 -11.405 1.00 95.56 82 PRO A N 1
ATOM 535 C CA . PRO A 1 82 ? 11.466 6.869 -11.799 1.00 95.56 82 PRO A CA 1
ATOM 536 C C . PRO A 1 82 ? 11.457 7.034 -13.324 1.00 95.56 82 PRO A C 1
ATOM 538 O O . PRO A 1 82 ? 11.524 6.054 -14.069 1.00 95.56 82 PRO A O 1
ATOM 541 N N . ASP A 1 83 ? 11.441 8.285 -13.776 1.00 95.81 83 ASP A N 1
ATOM 542 C CA . ASP A 1 83 ? 11.678 8.624 -15.179 1.00 95.81 83 ASP A CA 1
ATOM 543 C C . ASP A 1 83 ? 13.059 8.126 -15.641 1.00 95.81 83 ASP A C 1
ATOM 545 O O . ASP A 1 83 ? 14.038 8.143 -14.887 1.00 95.81 83 ASP A O 1
ATOM 549 N N . ALA A 1 84 ? 13.146 7.685 -16.896 1.00 94.00 84 ALA A N 1
ATOM 550 C CA . ALA A 1 84 ? 14.371 7.157 -17.495 1.00 94.00 84 ALA A CA 1
ATOM 551 C C . ALA A 1 84 ? 14.347 7.285 -19.025 1.00 94.00 84 ALA A C 1
ATOM 553 O O . ALA A 1 84 ? 13.329 7.627 -19.612 1.00 94.00 84 ALA A O 1
ATOM 554 N N . ALA A 1 85 ? 15.457 6.969 -19.703 1.00 93.06 85 ALA A N 1
ATOM 555 C CA . ALA A 1 85 ? 15.496 6.939 -21.173 1.00 93.06 85 ALA A CA 1
ATOM 556 C C . ALA A 1 85 ? 14.568 5.866 -21.779 1.00 93.06 85 ALA A C 1
ATOM 558 O O . ALA A 1 85 ? 14.101 6.011 -22.906 1.00 93.06 85 ALA A O 1
ATOM 559 N N . SER A 1 86 ? 14.298 4.796 -21.027 1.00 92.56 86 SER A N 1
ATOM 560 C CA . SER A 1 86 ? 13.314 3.773 -21.364 1.00 92.56 86 SER A CA 1
ATOM 561 C C . SER A 1 86 ? 12.630 3.289 -20.089 1.00 92.56 86 SER A C 1
ATOM 563 O O . SER A 1 86 ? 13.296 2.877 -19.135 1.00 92.56 86 SER A O 1
ATOM 565 N N . VAL A 1 87 ? 11.302 3.364 -20.076 1.00 95.38 87 VAL A N 1
ATOM 566 C CA . VAL A 1 87 ? 10.447 2.896 -18.988 1.00 95.38 87 VAL A CA 1
ATOM 567 C C . VAL A 1 87 ? 9.526 1.784 -19.480 1.00 95.38 87 VAL A C 1
ATOM 569 O O . VAL A 1 87 ? 9.018 1.830 -20.600 1.00 95.38 87 VAL A O 1
ATOM 572 N N . GLY A 1 88 ? 9.317 0.774 -18.637 1.00 94.50 88 GLY A N 1
ATOM 573 C CA . GLY A 1 88 ? 8.378 -0.315 -18.887 1.00 94.50 88 GLY A CA 1
ATOM 574 C C . GLY A 1 88 ? 8.779 -1.611 -18.189 1.00 94.50 88 GLY A C 1
ATOM 575 O O . GLY A 1 88 ? 9.902 -1.764 -17.696 1.00 94.50 88 GLY A O 1
ATOM 576 N N . GLY A 1 89 ? 7.856 -2.570 -18.160 1.00 95.94 89 GLY A N 1
ATOM 577 C CA . GLY A 1 89 ? 8.111 -3.898 -17.606 1.00 95.94 89 GLY A CA 1
ATOM 578 C C . GLY A 1 89 ? 6.965 -4.455 -16.775 1.00 95.94 89 GLY A C 1
ATOM 579 O O . GLY A 1 89 ? 5.835 -3.970 -16.812 1.00 95.94 89 GLY A O 1
ATOM 580 N N . THR A 1 90 ? 7.265 -5.517 -16.032 1.00 97.19 90 THR A N 1
ATOM 581 C CA . THR A 1 90 ? 6.327 -6.149 -15.098 1.00 97.19 90 THR A CA 1
ATOM 582 C C . THR A 1 90 ? 6.915 -6.113 -13.698 1.00 97.19 90 THR A C 1
ATOM 584 O O . THR A 1 90 ? 8.072 -6.479 -13.503 1.00 97.19 90 THR A O 1
ATOM 587 N N . PHE A 1 91 ? 6.116 -5.690 -12.725 1.00 97.75 91 PHE A N 1
ATOM 588 C CA . PHE A 1 91 ? 6.554 -5.461 -11.355 1.00 97.75 91 PHE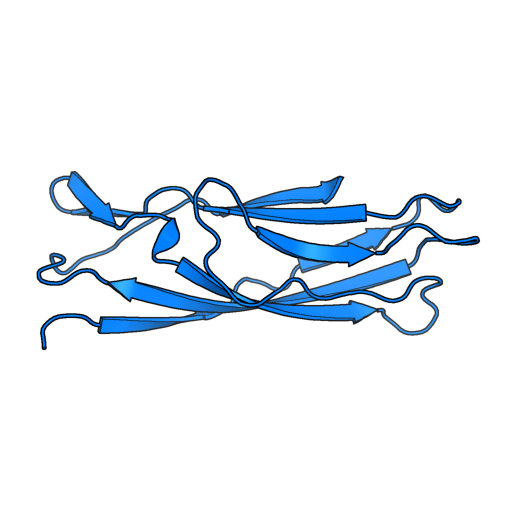 A CA 1
ATOM 589 C C . PHE A 1 91 ? 5.630 -6.177 -10.375 1.00 97.75 91 PHE A C 1
ATOM 591 O O . PHE A 1 91 ? 4.406 -6.098 -10.503 1.00 97.75 91 PHE A O 1
ATOM 598 N N . THR A 1 92 ? 6.227 -6.843 -9.392 1.00 97.62 92 THR A N 1
ATOM 599 C CA . THR A 1 92 ? 5.538 -7.452 -8.252 1.00 97.62 92 THR A CA 1
ATOM 600 C C . THR A 1 92 ? 5.778 -6.585 -7.028 1.00 97.62 92 THR A C 1
ATOM 602 O O . THR A 1 92 ? 6.926 -6.257 -6.717 1.00 97.62 92 THR A O 1
ATOM 605 N N . ILE A 1 93 ? 4.696 -6.191 -6.366 1.00 98.06 93 ILE A N 1
ATOM 606 C CA . ILE A 1 93 ? 4.696 -5.273 -5.231 1.00 98.06 93 ILE A CA 1
ATOM 607 C C . ILE A 1 93 ? 3.955 -5.946 -4.076 1.00 98.06 93 ILE A C 1
ATOM 609 O O . ILE A 1 93 ? 2.803 -6.354 -4.232 1.00 98.06 93 ILE A O 1
ATOM 613 N N . ASP A 1 94 ? 4.601 -6.013 -2.917 1.00 96.81 94 ASP A N 1
ATOM 614 C CA . ASP A 1 94 ? 4.019 -6.521 -1.676 1.00 96.81 94 ASP A CA 1
ATOM 615 C C . ASP A 1 94 ? 4.239 -5.514 -0.541 1.00 96.81 94 ASP A C 1
ATOM 617 O O . ASP A 1 94 ? 5.017 -4.566 -0.654 1.00 96.81 94 ASP A O 1
ATOM 621 N N . ALA A 1 95 ? 3.553 -5.718 0.582 1.00 97.50 95 ALA A N 1
ATOM 622 C CA . ALA A 1 95 ? 3.880 -5.045 1.831 1.00 97.50 95 ALA A CA 1
ATOM 623 C C . ALA A 1 95 ? 3.452 -5.878 3.038 1.00 97.50 95 ALA A C 1
ATOM 625 O O . ALA A 1 95 ? 2.313 -6.354 3.115 1.00 97.50 95 ALA A O 1
ATOM 626 N N . ALA A 1 96 ? 4.353 -5.992 4.013 1.00 96.62 96 ALA A N 1
ATOM 627 C CA . ALA A 1 96 ? 3.967 -6.368 5.367 1.00 96.62 96 ALA A CA 1
ATOM 628 C C . ALA A 1 96 ? 3.208 -5.196 5.998 1.00 96.62 96 ALA A C 1
ATOM 630 O O . ALA A 1 96 ? 3.601 -4.046 5.800 1.00 96.62 96 ALA A O 1
ATOM 631 N N . VAL A 1 97 ? 2.137 -5.471 6.742 1.00 95.56 97 VAL A N 1
ATOM 632 C CA . VAL A 1 97 ? 1.342 -4.445 7.429 1.00 95.56 97 VAL A CA 1
ATOM 633 C C . VAL A 1 97 ? 1.244 -4.729 8.918 1.00 95.56 97 VAL A C 1
ATOM 635 O O . VAL A 1 97 ? 1.174 -5.886 9.330 1.00 95.56 97 VAL A O 1
ATOM 638 N N . THR A 1 98 ? 1.180 -3.665 9.709 1.00 96.50 98 THR A N 1
ATOM 639 C CA . THR A 1 98 ? 0.930 -3.730 11.148 1.00 96.50 98 THR A CA 1
ATOM 640 C C . THR A 1 98 ? -0.155 -2.725 11.495 1.00 96.50 98 THR A C 1
ATOM 642 O O . THR A 1 98 ? -0.009 -1.533 11.228 1.00 96.50 98 THR A O 1
ATOM 645 N N . LEU A 1 99 ? -1.244 -3.200 12.099 1.00 95.94 99 LEU A N 1
ATOM 646 C CA . LEU A 1 99 ? -2.253 -2.334 12.704 1.00 95.94 99 LEU A CA 1
ATOM 647 C C . LEU A 1 99 ? -1.968 -2.202 14.202 1.00 95.94 99 LEU A C 1
ATOM 649 O O . LEU A 1 99 ? -2.028 -3.196 14.928 1.00 95.94 99 LEU A O 1
ATOM 653 N N . THR A 1 100 ? -1.690 -0.982 14.658 1.00 95.94 100 THR A N 1
ATOM 654 C CA . THR A 1 100 ? -1.489 -0.669 16.079 1.00 95.94 100 THR A CA 1
ATOM 655 C C . THR A 1 100 ? -2.789 -0.163 16.693 1.00 95.94 100 THR A C 1
ATOM 657 O O . THR A 1 100 ? -3.296 0.895 16.319 1.00 95.94 100 THR A O 1
ATOM 660 N N . LEU A 1 101 ? -3.334 -0.906 17.652 1.00 93.38 101 LEU A N 1
ATOM 661 C CA . LEU A 1 101 ? -4.598 -0.576 18.301 1.00 93.38 101 LEU A CA 1
ATOM 662 C C . LEU A 1 101 ? -4.387 0.452 19.425 1.00 93.38 101 LEU A C 1
ATOM 664 O O . LEU A 1 101 ? -3.542 0.223 20.297 1.00 93.38 101 LEU A O 1
ATOM 668 N N . PRO A 1 102 ? -5.164 1.552 19.457 1.00 89.56 102 PRO A N 1
ATOM 669 C CA . PRO A 1 102 ? -5.219 2.435 20.615 1.00 89.56 102 PRO A CA 1
ATOM 670 C C . PRO A 1 102 ? -5.623 1.674 21.892 1.00 89.56 102 PRO A C 1
ATOM 672 O O . PRO A 1 102 ? -6.366 0.686 21.811 1.00 89.56 102 PRO A O 1
ATOM 675 N N . PRO A 1 103 ? -5.199 2.132 23.083 1.00 89.25 103 PRO A N 1
ATOM 676 C CA . PRO A 1 103 ? -5.675 1.575 24.345 1.00 89.25 103 PRO A CA 1
ATOM 677 C C . PRO A 1 103 ? -7.205 1.579 24.433 1.00 89.25 103 PRO A C 1
ATOM 679 O O . PRO A 1 103 ? -7.857 2.500 23.943 1.00 89.25 103 PRO A O 1
ATOM 682 N N . TYR A 1 104 ? -7.766 0.564 25.093 1.00 87.94 104 TYR A N 1
ATOM 683 C CA . TYR A 1 104 ? -9.214 0.414 25.308 1.00 87.94 104 TYR A CA 1
ATOM 684 C C . TYR A 1 104 ? -10.050 0.288 24.021 1.00 87.94 104 TYR A C 1
ATOM 686 O O . TYR A 1 104 ? -11.260 0.504 24.059 1.00 87.94 104 TYR A O 1
ATOM 694 N N . THR A 1 105 ? -9.436 -0.093 22.892 1.00 92.62 105 THR A N 1
ATOM 695 C CA . THR A 1 105 ? -10.173 -0.443 21.666 1.00 92.62 105 THR A CA 1
ATOM 696 C C . THR A 1 105 ? -11.134 -1.605 21.964 1.00 92.62 105 THR A C 1
ATOM 698 O O . THR A 1 105 ? -10.665 -2.672 22.375 1.00 92.62 105 THR A O 1
ATOM 701 N N . PRO A 1 106 ? -12.460 -1.437 21.782 1.00 93.56 106 PRO A N 1
ATOM 702 C CA . PRO A 1 106 ? -13.419 -2.510 22.021 1.00 93.56 106 PRO A CA 1
ATOM 703 C C . PRO A 1 106 ? -13.122 -3.759 21.178 1.00 93.56 106 PRO A C 1
ATOM 705 O O . PRO A 1 106 ? -12.722 -3.638 20.019 1.00 93.56 106 PRO A O 1
ATOM 708 N N . PRO A 1 107 ? -13.338 -4.973 21.708 1.00 91.69 107 PRO A N 1
ATOM 709 C CA . PRO A 1 107 ? -13.183 -6.184 20.914 1.00 91.69 107 PRO A CA 1
ATOM 710 C C . PRO A 1 107 ? -14.244 -6.249 19.805 1.00 91.69 107 PRO A C 1
ATOM 712 O O . PRO A 1 107 ? -15.413 -5.928 20.019 1.00 91.69 107 PRO A O 1
ATOM 715 N N . GLY A 1 108 ? -13.847 -6.714 18.620 1.00 93.94 108 GLY A N 1
ATOM 716 C CA . GLY A 1 108 ? -14.757 -6.959 17.504 1.00 93.94 108 GLY A CA 1
ATOM 717 C C . GLY A 1 108 ? -14.102 -6.794 16.138 1.00 93.94 108 GLY A C 1
ATOM 718 O O . GLY A 1 108 ? -12.893 -6.606 16.023 1.00 93.94 108 GLY A O 1
ATOM 719 N N . ALA A 1 109 ? -14.915 -6.891 15.086 1.00 94.62 109 ALA A N 1
ATOM 720 C CA . ALA A 1 109 ? -14.446 -6.736 13.716 1.00 94.62 109 ALA A CA 1
ATOM 721 C C . ALA A 1 109 ? -14.343 -5.255 13.336 1.00 94.62 109 ALA A C 1
ATOM 723 O O . ALA A 1 109 ? -15.316 -4.513 13.458 1.00 94.62 109 ALA A O 1
ATOM 724 N N . TYR A 1 110 ? -13.184 -4.870 12.807 1.00 96.25 110 TYR A N 1
ATOM 725 C CA . TYR A 1 110 ? -12.915 -3.539 12.275 1.00 96.25 110 TYR A CA 1
ATOM 726 C C . TYR A 1 110 ? -12.658 -3.614 10.771 1.00 96.25 110 TYR A C 1
ATOM 728 O O . TYR A 1 110 ? -12.022 -4.555 10.292 1.00 96.25 110 TYR A O 1
ATOM 736 N N . ARG A 1 111 ? -13.155 -2.636 10.010 1.00 96.31 111 ARG A N 1
ATOM 737 C CA . ARG A 1 111 ? -13.028 -2.595 8.545 1.00 96.31 111 ARG A CA 1
ATOM 738 C C . ARG A 1 111 ? -12.578 -1.219 8.078 1.00 96.31 111 ARG A C 1
ATOM 740 O O . ARG A 1 111 ? -13.055 -0.217 8.591 1.00 96.31 111 ARG A O 1
ATOM 747 N N . ALA A 1 112 ? -11.708 -1.185 7.078 1.00 97.00 112 ALA A N 1
ATOM 748 C CA . ALA A 1 112 ? -11.283 0.027 6.385 1.00 97.00 112 ALA A CA 1
ATOM 749 C C . ALA A 1 112 ? -11.206 -0.238 4.877 1.00 97.00 112 ALA A C 1
ATOM 751 O O . ALA A 1 112 ? -11.199 -1.393 4.442 1.00 97.00 112 ALA A O 1
ATOM 752 N N . VAL A 1 113 ? -11.117 0.832 4.092 1.00 96.69 113 VAL A N 1
ATOM 753 C CA . VAL A 1 113 ? -10.835 0.767 2.656 1.00 96.69 113 VAL A CA 1
ATOM 754 C C . VAL A 1 113 ? -9.395 1.205 2.425 1.00 96.69 113 VAL A C 1
ATOM 756 O O . VAL A 1 113 ? -9.016 2.297 2.843 1.00 96.69 113 VAL A O 1
ATOM 759 N N . LEU A 1 114 ? -8.611 0.356 1.754 1.00 96.38 114 LEU A N 1
ATOM 760 C CA . LEU A 1 114 ? -7.312 0.710 1.183 1.00 96.38 114 LEU A CA 1
ATOM 761 C C . LEU A 1 114 ? -7.502 0.998 -0.308 1.00 96.38 114 LEU A C 1
ATOM 763 O O . LEU A 1 114 ? -7.790 0.090 -1.086 1.00 96.38 114 LEU A O 1
ATOM 767 N N . THR A 1 115 ? -7.316 2.252 -0.702 1.00 97.12 115 THR A N 1
ATOM 768 C CA . THR A 1 115 ? -7.348 2.680 -2.102 1.00 97.12 115 THR A CA 1
ATOM 769 C C . THR A 1 115 ? -5.929 2.755 -2.633 1.00 97.12 115 THR A C 1
ATOM 771 O O . THR A 1 115 ? -5.091 3.416 -2.025 1.00 97.12 115 THR A O 1
ATOM 774 N N . LEU A 1 116 ? -5.670 2.117 -3.776 1.00 97.31 116 LEU A N 1
ATOM 775 C CA . LEU A 1 116 ? -4.405 2.216 -4.502 1.00 97.31 116 LEU A CA 1
ATOM 776 C C . LEU A 1 116 ? -4.596 3.069 -5.759 1.00 97.31 116 LEU A C 1
ATOM 778 O O . LEU A 1 116 ? -5.501 2.817 -6.553 1.00 97.31 116 LEU A O 1
ATOM 782 N N . THR A 1 117 ? -3.736 4.064 -5.947 1.00 97.62 117 THR A N 1
ATOM 783 C CA . THR A 1 117 ? -3.746 4.960 -7.108 1.00 97.62 117 THR A CA 1
ATOM 784 C C . THR A 1 117 ? -2.417 4.861 -7.837 1.00 97.62 117 THR A C 1
ATOM 786 O O . THR A 1 117 ? -1.369 5.064 -7.228 1.00 97.62 117 THR A O 1
ATOM 789 N N . LEU A 1 118 ? -2.477 4.563 -9.134 1.00 96.06 118 LEU A N 1
ATOM 790 C CA . LEU A 1 118 ? -1.334 4.592 -10.042 1.00 96.06 118 LEU A CA 1
ATOM 791 C C . LEU A 1 118 ? -1.368 5.897 -10.848 1.00 96.06 118 LEU A C 1
ATOM 793 O O . LEU A 1 118 ? -2.412 6.234 -11.407 1.00 96.06 118 LEU A O 1
ATOM 797 N N . SER A 1 119 ? -0.240 6.600 -10.917 1.00 93.06 119 SER A N 1
ATOM 798 C CA . SER A 1 119 ? -0.054 7.829 -11.707 1.00 93.06 119 SER A CA 1
ATOM 799 C C . SER A 1 119 ? 1.249 7.782 -12.483 1.00 93.06 119 SER A C 1
ATOM 801 O O . SER A 1 119 ? 2.257 7.435 -11.821 1.00 93.06 119 SER A O 1
#

Sequence (119 aa):
DLGGAAPGRIGTVTVRDARGGTRGWSLIGRVTAFTGPGGAAIPGASLSWTPTCTAAPGSASRCAAGRAGAVGPEGAVLASVPDAASVGGTFTIDAAVTLTLPPYTPPGAYRAVLTLTLS

pLDDT: mean 93.54, std 8.01, range [43.12, 98.56]

Radius of gyration: 16.66 Å; chains: 1; bounding box: 36×22×52 Å

Secondary structure (DSSP, 8-state):
---EEEEEEPPPEEEEE---SS--EEEEEEEPPEE-GGG-EE-GGGEEEEEEEEEPTT-SS--EEPPSEE-TTT-EEEEEE---SS--EEEEEEEEEEEEEPTTPPSS--B--EEEEE-